Protein AF-A0A713UJM4-F1 (afdb_monomer)

Mean predicted aligned error: 14.0 Å

Sequence (91 aa):
QAGNAPWELFNLQRDPLETHNLAANYADKVKILSSAYEAFAKQTMVLYAKGKLIDYVGIDSKTGRYLAVDPQTLQPVPAPLAIPLDTKSDQ

Organism: Salmonella typhimurium (NCBI:txid90371)

Foldseek 3Di:
DDDDDDDFDDDCVVCVPSPDTCCVVCVVVSVVVVVVVVVVCVVDVDDDPPVQPDQPQDQDPVPRATWTADRPPRHTDHPPPDDPPPPDDDD

Solvent-accessible surface area (backbone atoms only — not comparable to full-atom values): 6098 Å² total; per-residue (Å²): 131,88,72,80,81,78,83,76,36,63,54,58,92,83,34,74,80,63,79,61,77,41,28,89,83,36,53,68,59,48,52,55,52,53,51,51,49,52,56,51,36,75,76,46,94,64,73,88,68,83,84,52,78,68,81,62,66,44,63,40,89,89,75,73,42,59,41,26,47,40,78,88,76,72,42,83,40,85,42,67,97,60,80,76,79,76,90,77,86,84,131

Radius of gyration: 18.95 Å; Cα contacts (8 Å, |Δi|>4): 70; chains: 1; bounding box: 41×29×47 Å

InterPro domains:
  IPR017850 Alkaline-phosphatase-like, core domain superfamily [SSF53649] (5-54)

Structure (mmCIF, N/CA/C/O backbone):
data_AF-A0A713UJM4-F1
#
_entry.id   AF-A0A713UJM4-F1
#
loop_
_atom_site.group_PDB
_atom_site.id
_atom_site.type_symbol
_atom_site.label_atom_id
_atom_site.l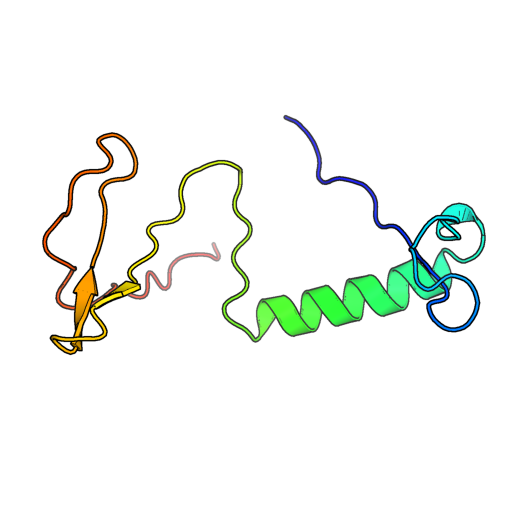abel_alt_id
_atom_site.label_comp_id
_atom_site.label_asym_id
_atom_site.label_entity_id
_atom_site.label_seq_id
_atom_site.pdbx_PDB_ins_code
_atom_site.Cartn_x
_atom_site.Cartn_y
_atom_site.Cartn_z
_atom_site.occupancy
_atom_site.B_iso_or_equiv
_atom_site.auth_seq_id
_atom_site.auth_comp_id
_atom_site.auth_asym_id
_atom_site.auth_atom_id
_atom_site.pdbx_PDB_model_num
ATOM 1 N N . GLN A 1 1 ? 14.983 -7.477 14.413 1.00 38.19 1 GLN A N 1
ATOM 2 C CA . GLN A 1 1 ? 13.798 -6.650 14.109 1.00 38.19 1 GLN A CA 1
ATOM 3 C C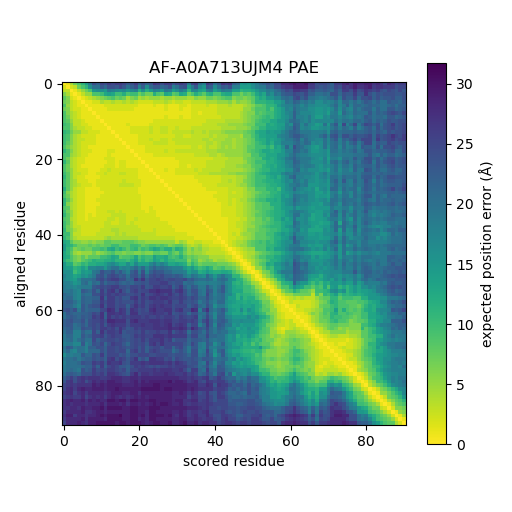 . GLN A 1 1 ? 13.560 -6.788 12.613 1.00 38.19 1 GLN A C 1
ATOM 5 O O . GLN A 1 1 ? 14.464 -6.447 11.862 1.00 38.19 1 GLN A O 1
ATOM 10 N N . ALA A 1 2 ? 12.461 -7.408 12.176 1.00 45.69 2 ALA A N 1
ATOM 11 C CA . ALA A 1 2 ? 12.146 -7.460 10.747 1.00 45.69 2 ALA A CA 1
ATOM 12 C C . ALA A 1 2 ? 11.713 -6.049 10.322 1.00 45.69 2 ALA A C 1
ATOM 14 O O . ALA A 1 2 ? 10.809 -5.484 10.937 1.00 45.69 2 ALA A O 1
ATOM 15 N N . GLY A 1 3 ? 12.429 -5.446 9.372 1.00 55.72 3 GLY A N 1
ATOM 16 C CA . GLY A 1 3 ? 12.039 -4.160 8.793 1.00 55.72 3 GLY A CA 1
ATOM 17 C C . GLY A 1 3 ? 10.747 -4.294 7.987 1.00 55.72 3 GLY A C 1
ATOM 18 O O . GLY A 1 3 ? 10.341 -5.405 7.645 1.00 55.72 3 GLY A O 1
ATOM 19 N N . ASN A 1 4 ? 10.102 -3.166 7.686 1.00 70.00 4 ASN A N 1
ATOM 20 C CA . ASN A 1 4 ? 8.968 -3.160 6.763 1.00 70.00 4 ASN A CA 1
ATOM 21 C C . ASN A 1 4 ? 9.401 -3.745 5.412 1.00 70.00 4 ASN A C 1
ATOM 23 O O . ASN A 1 4 ? 10.529 -3.512 4.968 1.00 70.00 4 ASN A O 1
ATOM 27 N N . ALA A 1 5 ? 8.501 -4.488 4.766 1.00 79.25 5 ALA A N 1
ATOM 28 C CA . ALA A 1 5 ? 8.723 -4.923 3.396 1.00 79.25 5 ALA A CA 1
ATOM 29 C C . ALA A 1 5 ? 8.941 -3.695 2.487 1.00 79.25 5 ALA A C 1
ATOM 31 O O . ALA A 1 5 ? 8.347 -2.638 2.734 1.00 79.25 5 ALA A O 1
ATOM 32 N N . PRO A 1 6 ? 9.808 -3.801 1.468 1.00 89.19 6 PRO A N 1
ATOM 33 C CA . PRO A 1 6 ? 10.014 -2.717 0.521 1.00 89.19 6 PRO A CA 1
ATOM 34 C C . PRO A 1 6 ? 8.737 -2.448 -0.284 1.00 89.19 6 PRO A C 1
ATOM 36 O O . PRO A 1 6 ? 7.946 -3.353 -0.536 1.00 89.19 6 PRO A O 1
ATOM 39 N N . TRP A 1 7 ? 8.558 -1.197 -0.709 1.00 94.44 7 TRP A N 1
ATOM 40 C CA . TRP A 1 7 ? 7.461 -0.818 -1.595 1.00 94.44 7 TRP A CA 1
ATOM 41 C C . TRP A 1 7 ? 7.613 -1.453 -2.977 1.00 94.44 7 TRP A C 1
ATOM 43 O O . TRP A 1 7 ? 8.698 -1.445 -3.564 1.00 94.44 7 TRP A O 1
ATOM 53 N N . GLU A 1 8 ? 6.494 -1.920 -3.518 1.00 96.44 8 GLU A N 1
ATOM 54 C CA . GLU A 1 8 ? 6.375 -2.409 -4.888 1.00 96.44 8 GLU A CA 1
ATOM 55 C C . GLU A 1 8 ? 5.536 -1.439 -5.728 1.00 96.44 8 GLU A C 1
ATOM 57 O O . GLU A 1 8 ? 4.785 -0.619 -5.194 1.00 96.44 8 GLU A O 1
ATOM 62 N N . LEU A 1 9 ? 5.693 -1.490 -7.052 1.00 97.81 9 LEU A N 1
ATOM 63 C CA . LEU A 1 9 ? 4.975 -0.614 -7.977 1.00 97.81 9 LEU A CA 1
ATOM 64 C C . LEU A 1 9 ? 4.500 -1.400 -9.193 1.00 97.81 9 LEU A C 1
ATOM 66 O O . LEU A 1 9 ? 5.319 -1.972 -9.908 1.00 97.81 9 LEU A O 1
ATOM 70 N N . PHE A 1 10 ? 3.204 -1.329 -9.483 1.00 97.81 10 PHE A N 1
ATOM 71 C CA . PHE A 1 10 ? 2.579 -2.040 -10.597 1.00 97.81 10 PHE A CA 1
ATOM 72 C C . PHE A 1 10 ? 1.807 -1.083 -11.505 1.00 97.81 10 PHE A C 1
ATOM 74 O O . PHE A 1 10 ? 1.310 -0.039 -11.077 1.00 97.81 10 PHE A O 1
ATOM 81 N N . ASN A 1 11 ? 1.700 -1.438 -12.786 1.00 97.19 11 ASN A N 1
ATOM 82 C CA . ASN A 1 11 ? 0.857 -0.725 -13.740 1.00 97.19 11 ASN A CA 1
ATOM 83 C C . ASN A 1 11 ? -0.420 -1.527 -13.986 1.00 97.19 11 ASN A C 1
ATOM 85 O O . ASN A 1 11 ? -0.466 -2.335 -14.908 1.00 97.19 11 ASN A O 1
ATOM 89 N N . LEU A 1 12 ? -1.469 -1.246 -13.217 1.00 96.31 12 LEU A N 1
ATOM 90 C CA . LEU A 1 12 ? -2.724 -2.005 -13.250 1.00 96.31 12 LEU A CA 1
ATOM 91 C C . LEU A 1 12 ? -3.418 -2.026 -14.623 1.00 96.31 12 LEU A C 1
ATOM 93 O O . LEU A 1 12 ? -4.179 -2.943 -14.912 1.00 96.31 12 LEU A O 1
ATOM 97 N N . GLN A 1 13 ? -3.147 -1.051 -15.501 1.00 97.44 13 GLN A N 1
ATOM 98 C CA . GLN A 1 13 ? -3.699 -1.048 -16.859 1.00 97.44 13 GLN A CA 1
ATOM 99 C C . GLN A 1 13 ? -3.088 -2.152 -17.737 1.00 97.44 13 GLN A C 1
ATOM 101 O O . GLN A 1 13 ? -3.741 -2.643 -18.654 1.00 97.44 13 GLN A O 1
ATOM 106 N N . ARG A 1 14 ? -1.820 -2.505 -17.499 1.00 96.31 14 ARG A N 1
ATOM 107 C CA . ARG A 1 14 ? -1.063 -3.485 -18.299 1.00 96.31 14 ARG A CA 1
ATOM 108 C C . ARG A 1 14 ? -0.779 -4.785 -17.549 1.00 96.31 14 ARG A C 1
ATOM 110 O O . ARG A 1 14 ? -0.535 -5.801 -18.186 1.00 96.31 14 ARG A O 1
ATOM 117 N N . ASP A 1 15 ? -0.808 -4.733 -16.227 1.00 97.06 15 ASP A N 1
ATOM 118 C CA . ASP A 1 15 ? -0.510 -5.817 -15.300 1.00 97.06 15 ASP A CA 1
ATOM 119 C C . ASP A 1 15 ? -1.520 -5.786 -14.136 1.00 97.06 15 ASP A C 1
ATOM 121 O O . ASP A 1 15 ? -1.189 -5.374 -13.023 1.00 97.06 15 ASP A O 1
ATOM 125 N N . PRO A 1 16 ? -2.788 -6.161 -14.390 1.00 95.69 16 PRO A N 1
ATOM 126 C CA . PRO A 1 16 ? -3.849 -6.124 -13.381 1.00 95.69 16 PRO A CA 1
ATOM 127 C C . PRO A 1 16 ? -3.679 -7.179 -12.281 1.00 95.69 16 PRO A C 1
ATOM 129 O O . PRO A 1 16 ? -4.380 -7.120 -11.277 1.00 95.69 16 PRO A O 1
ATOM 132 N N . LEU A 1 17 ? -2.792 -8.157 -12.487 1.00 97.19 17 LEU A N 1
ATOM 133 C CA . LEU A 1 17 ? -2.481 -9.206 -11.517 1.00 97.19 17 LEU A CA 1
ATOM 134 C C . LEU A 1 17 ? -1.222 -8.900 -10.696 1.00 97.19 17 LEU A C 1
ATOM 136 O O . LEU A 1 17 ? -0.811 -9.755 -9.920 1.00 97.19 17 LEU A O 1
ATOM 140 N N . GLU A 1 18 ? -0.612 -7.723 -10.881 1.00 96.31 18 GLU A N 1
ATOM 141 C CA . GLU A 1 18 ? 0.532 -7.262 -10.081 1.00 96.31 18 GLU A CA 1
ATOM 142 C C . GLU A 1 18 ? 1.713 -8.250 -10.106 1.00 96.31 18 GLU A C 1
ATOM 144 O O . GLU A 1 18 ? 2.326 -8.581 -9.095 1.00 96.31 18 GLU A O 1
ATOM 149 N N . THR A 1 19 ? 2.030 -8.764 -11.294 1.00 97.50 19 THR A N 1
ATOM 150 C CA . THR A 1 19 ? 3.062 -9.795 -11.479 1.00 97.50 19 THR A CA 1
ATOM 151 C C . THR A 1 19 ? 4.443 -9.225 -11.805 1.00 97.50 19 THR A C 1
ATOM 153 O O . THR A 1 19 ? 5.452 -9.911 -11.641 1.00 97.50 19 THR A O 1
ATOM 156 N N . HIS A 1 20 ? 4.515 -7.968 -12.246 1.00 97.62 20 HIS A N 1
ATOM 157 C CA . HIS A 1 20 ? 5.738 -7.312 -12.697 1.00 97.62 20 HIS A CA 1
ATOM 158 C C . HIS A 1 20 ? 6.031 -6.071 -11.853 1.00 97.62 20 HIS A C 1
ATOM 160 O O . HIS A 1 20 ? 5.570 -4.968 -12.153 1.00 97.62 20 HIS A O 1
ATOM 166 N N . ASN A 1 21 ? 6.853 -6.237 -10.816 1.00 97.25 21 ASN A N 1
ATOM 167 C CA . ASN A 1 21 ? 7.270 -5.126 -9.965 1.00 97.25 21 ASN A CA 1
ATOM 168 C C . ASN A 1 21 ? 8.204 -4.160 -10.724 1.00 97.25 21 ASN A C 1
ATOM 170 O O . ASN A 1 21 ? 9.283 -4.527 -11.192 1.00 97.25 21 ASN A O 1
ATOM 174 N N . LEU A 1 22 ? 7.789 -2.897 -10.819 1.00 97.88 22 LEU A N 1
ATOM 175 C CA . LEU A 1 22 ? 8.481 -1.812 -11.514 1.00 97.88 22 LEU A CA 1
ATOM 176 C C . LEU A 1 22 ? 9.234 -0.861 -10.568 1.00 97.88 22 LEU A C 1
ATOM 178 O O . LEU A 1 22 ? 9.825 0.113 -11.038 1.00 97.88 22 LEU A O 1
ATOM 182 N N . ALA A 1 23 ? 9.224 -1.105 -9.254 1.00 97.31 23 ALA A N 1
ATOM 183 C CA . ALA A 1 23 ? 9.722 -0.164 -8.247 1.00 97.31 23 ALA A CA 1
ATOM 184 C C . ALA A 1 23 ? 11.178 0.266 -8.487 1.00 97.31 23 ALA A C 1
ATOM 186 O O . ALA A 1 23 ? 11.486 1.456 -8.420 1.00 97.31 23 ALA A O 1
ATOM 187 N N . ALA A 1 24 ? 12.053 -0.677 -8.853 1.00 96.69 24 ALA A N 1
ATOM 188 C CA . ALA A 1 24 ? 13.463 -0.399 -9.134 1.00 96.69 24 ALA A CA 1
ATOM 189 C C . ALA A 1 24 ? 13.669 0.545 -10.335 1.00 96.69 24 ALA A C 1
ATOM 191 O O . ALA A 1 24 ? 14.618 1.325 -10.352 1.00 96.69 24 ALA A O 1
ATOM 192 N N . ASN A 1 25 ? 12.764 0.510 -11.318 1.00 97.88 25 ASN A N 1
ATOM 193 C CA . ASN A 1 25 ? 12.866 1.294 -12.552 1.00 97.88 25 ASN A CA 1
ATOM 194 C C . ASN A 1 25 ? 12.235 2.689 -12.431 1.00 97.88 25 ASN A C 1
ATOM 196 O O . ASN A 1 25 ? 12.497 3.557 -13.261 1.00 97.88 25 ASN A O 1
ATOM 200 N N . TYR A 1 26 ? 11.396 2.915 -11.416 1.00 97.56 26 TYR A N 1
ATOM 201 C CA . TYR A 1 26 ? 10.650 4.163 -11.243 1.00 97.56 26 TYR A CA 1
ATOM 202 C C . TYR A 1 26 ? 10.642 4.626 -9.780 1.00 97.56 26 TYR A C 1
ATOM 204 O O . TYR A 1 26 ? 9.584 4.917 -9.217 1.00 97.56 26 TYR A O 1
ATOM 212 N N . ALA A 1 27 ? 11.828 4.736 -9.174 1.00 96.62 27 ALA A N 1
ATOM 213 C CA . ALA A 1 27 ? 11.997 5.138 -7.775 1.00 96.62 27 ALA A CA 1
ATOM 214 C C . ALA A 1 27 ? 11.299 6.470 -7.426 1.00 96.62 27 ALA A C 1
ATOM 216 O O . ALA A 1 27 ? 10.705 6.597 -6.355 1.00 96.62 27 ALA A O 1
ATOM 217 N N . ASP A 1 28 ? 11.278 7.439 -8.347 1.00 97.75 28 ASP A N 1
ATOM 218 C CA . ASP A 1 28 ? 10.574 8.712 -8.137 1.00 97.75 28 ASP A CA 1
ATOM 219 C C . ASP A 1 28 ? 9.059 8.522 -7.983 1.00 97.75 28 ASP A C 1
ATOM 221 O O . ASP A 1 28 ? 8.430 9.155 -7.134 1.00 97.75 28 ASP A O 1
ATOM 225 N N . LYS A 1 29 ? 8.457 7.613 -8.765 1.00 97.62 29 LYS A N 1
ATOM 226 C CA . LYS A 1 29 ? 7.026 7.294 -8.648 1.00 97.62 29 LYS A CA 1
ATOM 227 C C . LYS A 1 29 ? 6.728 6.579 -7.340 1.00 97.62 29 LYS A C 1
ATOM 229 O O . LYS A 1 29 ? 5.726 6.900 -6.708 1.00 97.62 29 LYS A O 1
ATOM 234 N N . VAL A 1 30 ? 7.609 5.665 -6.927 1.00 97.56 30 VAL A N 1
ATOM 235 C CA . VAL A 1 30 ? 7.512 5.000 -5.620 1.00 97.56 30 VAL A CA 1
ATOM 236 C C . VAL A 1 30 ? 7.475 6.049 -4.514 1.00 97.56 30 VAL A C 1
ATOM 238 O O . VAL A 1 30 ? 6.550 6.035 -3.713 1.00 97.56 30 VAL A O 1
ATOM 241 N N . LYS A 1 31 ? 8.402 7.016 -4.527 1.00 96.62 31 LYS A N 1
ATOM 242 C CA . LYS A 1 31 ? 8.453 8.090 -3.527 1.00 96.62 31 LYS A CA 1
ATOM 243 C C . LYS A 1 31 ? 7.177 8.933 -3.498 1.00 96.62 31 LYS A C 1
ATOM 245 O O . LYS A 1 31 ? 6.654 9.208 -2.424 1.00 96.62 31 LYS A O 1
ATOM 250 N N . ILE A 1 32 ? 6.667 9.344 -4.661 1.00 97.88 32 ILE A N 1
ATOM 251 C CA . ILE A 1 32 ? 5.439 10.152 -4.746 1.00 97.88 32 ILE A CA 1
ATOM 252 C C . ILE A 1 32 ? 4.256 9.399 -4.128 1.00 97.88 32 ILE A C 1
ATOM 254 O O . ILE A 1 32 ? 3.526 9.954 -3.307 1.00 97.88 32 ILE A O 1
ATOM 258 N N . LEU A 1 33 ? 4.074 8.134 -4.509 1.00 97.50 33 LEU A N 1
ATOM 259 C CA . LEU A 1 33 ? 2.937 7.329 -4.069 1.00 97.50 33 LEU A CA 1
ATOM 260 C C . LEU A 1 33 ? 3.052 6.921 -2.598 1.00 97.50 33 LEU A C 1
ATOM 262 O O . LEU A 1 33 ? 2.065 7.012 -1.870 1.00 97.50 33 LEU A O 1
ATOM 266 N N . SER A 1 34 ? 4.245 6.546 -2.130 1.00 95.31 34 SER A N 1
ATOM 267 C 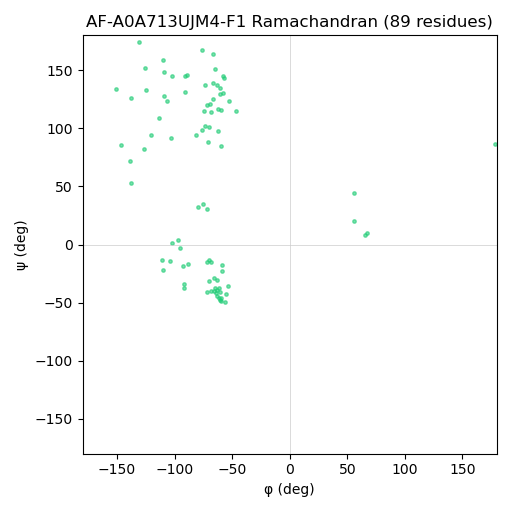CA . SER A 1 34 ? 4.459 6.194 -0.725 1.00 95.31 34 SER A CA 1
ATOM 268 C C . SER A 1 34 ? 4.260 7.404 0.191 1.00 95.31 34 SER A C 1
ATOM 270 O O . SER A 1 34 ? 3.608 7.282 1.224 1.00 95.31 34 SER A O 1
ATOM 272 N N . SER A 1 35 ? 4.723 8.598 -0.201 1.00 95.00 35 SER A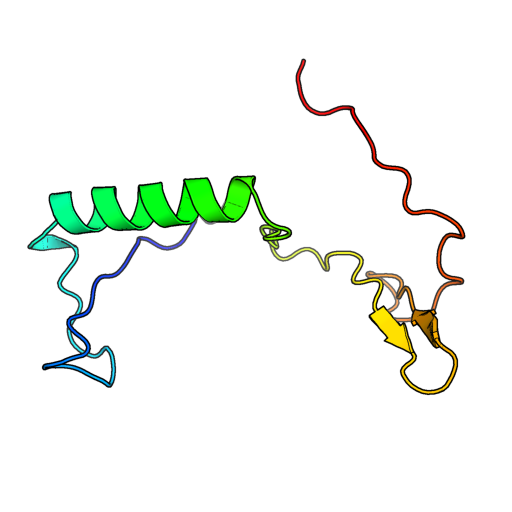 N 1
ATOM 273 C CA . SER A 1 35 ? 4.455 9.831 0.552 1.00 95.00 35 SER A CA 1
ATOM 274 C C . SER A 1 35 ? 2.968 10.197 0.569 1.00 95.00 35 SER A C 1
ATOM 276 O O . SER A 1 35 ? 2.461 10.644 1.599 1.00 95.00 35 SER A O 1
ATOM 278 N N . ALA A 1 36 ? 2.245 9.982 -0.535 1.00 94.81 36 ALA A N 1
ATOM 279 C CA . ALA A 1 36 ? 0.796 10.181 -0.572 1.00 94.81 36 ALA A CA 1
ATOM 280 C C . ALA A 1 36 ? 0.065 9.209 0.371 1.00 94.81 36 ALA A C 1
ATOM 282 O O . ALA A 1 36 ? -0.826 9.626 1.112 1.00 94.81 36 ALA A O 1
ATOM 283 N N . TYR A 1 37 ? 0.486 7.940 0.403 1.00 92.31 37 TYR A N 1
ATOM 284 C CA . TYR A 1 37 ? -0.024 6.959 1.358 1.00 92.31 37 TYR A CA 1
ATOM 285 C C . TYR A 1 37 ? 0.264 7.365 2.808 1.00 92.31 37 TYR A C 1
ATOM 287 O O . TYR A 1 37 ? -0.635 7.324 3.640 1.00 92.31 37 TYR A O 1
ATOM 295 N N . GLU A 1 38 ? 1.483 7.806 3.127 1.00 90.50 38 GLU A N 1
ATOM 296 C CA . GLU A 1 38 ? 1.832 8.257 4.480 1.00 90.50 38 GLU A CA 1
ATOM 297 C C . GLU A 1 38 ? 0.986 9.454 4.933 1.00 90.50 38 GLU A C 1
ATOM 299 O O . GLU A 1 38 ? 0.544 9.496 6.083 1.00 90.50 38 GLU A O 1
ATOM 304 N N . ALA A 1 39 ? 0.735 10.420 4.044 1.00 92.06 39 ALA A N 1
ATOM 305 C CA . ALA A 1 39 ? -0.137 11.556 4.335 1.00 92.06 39 ALA A CA 1
ATOM 306 C C . ALA A 1 39 ? -1.583 11.107 4.603 1.00 92.06 39 ALA A C 1
ATOM 308 O O . ALA A 1 39 ? -2.187 11.546 5.582 1.00 92.06 39 ALA A O 1
ATOM 309 N N . PHE A 1 40 ? -2.107 10.190 3.786 1.00 88.50 40 PHE A N 1
ATOM 310 C CA . PHE A 1 40 ? -3.421 9.581 3.991 1.00 88.50 40 PHE A CA 1
ATOM 311 C C . PHE A 1 40 ? -3.498 8.819 5.321 1.00 88.50 40 PHE A C 1
ATOM 313 O O . PHE A 1 40 ? -4.424 9.028 6.104 1.00 88.50 40 PHE A O 1
ATOM 320 N N . ALA A 1 41 ? -2.506 7.979 5.619 1.00 86.56 41 ALA A N 1
ATOM 321 C CA . ALA A 1 41 ? -2.459 7.181 6.838 1.00 86.56 41 ALA A CA 1
ATOM 322 C C . ALA A 1 41 ? -2.418 8.056 8.102 1.00 86.56 41 ALA A C 1
ATOM 324 O O . ALA A 1 41 ? -3.079 7.733 9.080 1.00 86.56 41 ALA A O 1
ATOM 325 N N . LYS A 1 42 ? -1.712 9.197 8.075 1.00 82.06 42 LYS A N 1
ATOM 326 C CA . LYS A 1 42 ? -1.677 10.160 9.194 1.00 82.06 42 LYS A CA 1
ATOM 327 C C . LYS A 1 42 ? -3.020 10.841 9.463 1.00 82.06 42 LYS A C 1
ATOM 329 O O . LYS A 1 42 ? -3.268 11.268 10.584 1.00 82.06 42 LYS A O 1
ATOM 334 N N . GLN A 1 43 ? -3.854 10.993 8.439 1.00 80.19 43 GLN A N 1
ATOM 335 C CA . GLN A 1 43 ? -5.146 11.680 8.531 1.00 80.19 43 GLN A CA 1
ATOM 336 C C . GLN A 1 43 ? -6.318 10.720 8.769 1.00 80.19 43 GLN A C 1
ATOM 338 O O . GLN A 1 43 ? -7.457 11.162 8.910 1.00 80.19 43 GLN A O 1
ATOM 343 N N . THR A 1 44 ? -6.064 9.412 8.795 1.00 73.81 44 THR A N 1
ATOM 344 C CA . THR A 1 44 ? -7.092 8.370 8.879 1.00 73.81 44 THR A CA 1
ATOM 345 C C . THR A 1 44 ? -6.756 7.351 9.967 1.00 73.81 44 THR A C 1
ATOM 347 O O . THR A 1 44 ? -5.700 7.400 10.587 1.00 73.81 44 THR A O 1
ATOM 350 N N . MET A 1 45 ? -7.663 6.410 10.234 1.00 73.38 45 MET A N 1
ATOM 351 C CA . MET A 1 45 ? -7.481 5.376 11.266 1.00 73.38 45 MET A CA 1
ATOM 352 C C . MET A 1 45 ? -6.588 4.204 10.810 1.00 73.38 45 MET A C 1
ATOM 354 O O . MET A 1 45 ? -6.805 3.063 11.215 1.00 73.38 45 MET A O 1
ATOM 358 N N . VAL A 1 46 ? -5.598 4.444 9.946 1.00 74.31 46 VAL A N 1
ATOM 359 C CA . VAL A 1 46 ? -4.650 3.396 9.547 1.00 74.31 46 VAL A CA 1
ATOM 360 C C . VAL A 1 46 ? -3.677 3.149 10.696 1.00 74.31 46 VAL A C 1
ATOM 362 O O . VAL A 1 46 ? -2.874 4.009 11.051 1.00 74.31 46 VAL A O 1
ATOM 365 N N . LEU A 1 47 ? -3.728 1.947 11.270 1.00 68.00 47 LEU A N 1
ATOM 366 C CA . LEU A 1 47 ? -2.847 1.530 12.357 1.00 68.00 47 LEU A CA 1
ATOM 367 C C . LEU A 1 47 ? -1.840 0.492 11.853 1.00 68.00 47 LEU A C 1
ATOM 369 O O . LEU A 1 47 ? -2.215 -0.529 11.276 1.00 68.00 47 LEU A O 1
ATOM 373 N N . TYR A 1 48 ? -0.550 0.726 12.105 1.00 64.75 48 TYR A N 1
ATOM 374 C CA . TYR A 1 48 ? 0.498 -0.249 11.803 1.00 64.75 48 TYR A CA 1
ATOM 375 C C . TYR A 1 48 ? 0.450 -1.404 12.807 1.00 64.75 48 TYR A C 1
ATOM 377 O O . TYR A 1 48 ? 0.942 -1.293 13.933 1.00 64.75 48 TYR A O 1
ATOM 385 N N . ALA A 1 49 ? -0.104 -2.541 12.389 1.00 59.19 49 ALA A N 1
ATOM 386 C CA . ALA A 1 49 ? -0.052 -3.766 13.172 1.00 59.19 49 ALA A CA 1
ATOM 387 C C . ALA A 1 49 ? 1.385 -4.308 13.182 1.00 59.19 49 ALA A C 1
ATOM 389 O O . ALA A 1 49 ? 1.835 -4.947 12.235 1.00 59.19 49 ALA A O 1
ATOM 390 N N . LYS A 1 50 ? 2.126 -4.085 14.274 1.00 57.62 50 LYS A N 1
ATOM 391 C CA . LYS A 1 50 ? 3.480 -4.642 14.488 1.00 57.62 50 LYS A CA 1
ATOM 392 C C . LYS A 1 50 ? 3.471 -6.159 14.766 1.00 57.62 50 LYS A C 1
ATOM 394 O O . LYS A 1 50 ? 4.275 -6.641 15.558 1.00 57.62 50 LYS A O 1
ATOM 399 N N . GLY A 1 51 ? 2.513 -6.906 14.213 1.00 49.81 51 GLY A N 1
ATOM 400 C CA . GLY A 1 51 ? 2.266 -8.309 14.567 1.00 49.81 51 GLY A CA 1
ATOM 401 C C . GLY A 1 51 ? 1.786 -8.520 16.011 1.00 49.81 51 GLY A C 1
ATOM 402 O O . GLY A 1 51 ? 1.692 -9.655 16.464 1.00 49.81 51 GLY A O 1
ATOM 403 N N . LYS A 1 52 ? 1.475 -7.443 16.742 1.00 49.31 52 LYS A N 1
ATOM 404 C CA . LYS A 1 52 ? 0.675 -7.500 17.966 1.00 49.31 52 LYS A CA 1
ATOM 405 C C . LYS A 1 52 ? -0.779 -7.311 17.557 1.00 49.31 52 LYS A C 1
ATOM 407 O O . LYS A 1 52 ? -1.057 -6.390 16.788 1.00 49.31 52 LYS A O 1
ATOM 412 N N . LEU A 1 53 ? -1.665 -8.183 18.042 1.00 46.00 53 LEU A N 1
ATOM 413 C CA . LEU A 1 53 ? -3.109 -7.960 17.988 1.00 46.00 53 LEU A CA 1
ATOM 414 C C . LEU A 1 53 ? -3.366 -6.527 18.464 1.00 46.00 53 LEU A C 1
ATOM 416 O O . LEU A 1 53 ? -3.005 -6.166 19.581 1.00 46.00 53 LEU A O 1
ATOM 420 N N . ILE A 1 54 ? -3.871 -5.697 17.557 1.00 51.00 54 ILE A N 1
ATOM 421 C CA . ILE A 1 54 ? -4.412 -4.394 17.916 1.00 51.00 54 ILE A CA 1
ATOM 422 C C . ILE A 1 54 ? -5.747 -4.694 18.589 1.00 51.00 54 ILE A C 1
ATOM 424 O O . ILE A 1 54 ? -6.479 -5.552 18.089 1.00 51.00 54 ILE A O 1
ATOM 428 N N . ASP A 1 55 ? -6.049 -4.009 19.692 1.00 52.81 55 ASP A N 1
ATOM 429 C CA . ASP A 1 55 ? -7.353 -4.062 20.354 1.00 52.81 55 ASP A CA 1
ATOM 430 C C . ASP A 1 55 ? -8.425 -3.581 19.364 1.00 52.81 55 ASP A C 1
ATOM 432 O O . ASP A 1 55 ? -8.761 -2.400 19.281 1.00 52.81 55 ASP A O 1
ATOM 436 N N . TYR A 1 56 ? -8.915 -4.489 18.522 1.00 50.09 56 TYR A N 1
ATOM 437 C 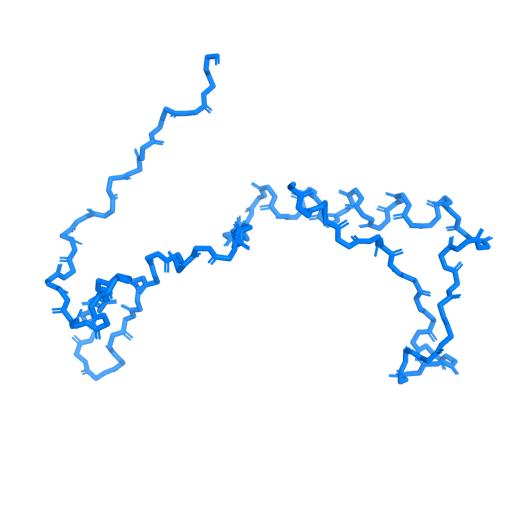CA . TYR A 1 56 ? -10.000 -4.198 17.608 1.00 50.09 56 TYR A CA 1
ATOM 438 C C . TYR A 1 56 ? -11.276 -4.184 18.434 1.00 50.09 56 TYR A C 1
ATOM 440 O O . TYR A 1 56 ? -11.838 -5.229 18.761 1.00 50.09 56 TYR A O 1
ATOM 448 N N . VAL A 1 57 ? -11.712 -2.982 18.796 1.00 56.56 57 VAL A N 1
ATOM 449 C CA . VAL A 1 57 ? -13.033 -2.782 19.371 1.00 56.56 57 VAL A CA 1
ATOM 450 C C . VAL A 1 57 ? -14.030 -2.726 18.214 1.00 56.56 57 VAL A C 1
ATOM 452 O O . VAL A 1 57 ? -14.217 -1.687 17.581 1.00 56.56 57 VAL A O 1
ATOM 455 N N . GLY A 1 58 ? -14.632 -3.869 17.893 1.00 62.53 58 GLY A N 1
ATOM 456 C CA . GLY A 1 58 ? -15.718 -3.950 16.916 1.00 62.53 58 GLY A CA 1
ATOM 457 C C . GLY A 1 58 ? -17.029 -3.436 17.508 1.00 62.53 58 GLY A C 1
ATOM 458 O O . GLY A 1 58 ? -17.145 -3.282 18.719 1.00 62.53 58 GLY A O 1
ATOM 459 N N . ILE A 1 59 ? -18.044 -3.200 16.680 1.00 57.09 59 ILE A N 1
ATOM 460 C CA . ILE A 1 59 ? -19.421 -3.001 17.151 1.00 57.09 59 ILE A CA 1
ATOM 461 C C . ILE A 1 59 ? -20.207 -4.258 16.788 1.00 57.09 59 ILE A C 1
ATOM 463 O O . ILE A 1 59 ? -20.255 -4.652 15.623 1.00 57.09 59 ILE A O 1
ATOM 467 N N . ASP A 1 60 ? -20.819 -4.896 17.781 1.00 60.69 60 ASP A N 1
ATOM 468 C CA . ASP A 1 60 ? -21.792 -5.958 17.562 1.00 60.69 60 ASP A CA 1
ATOM 469 C C . ASP A 1 60 ? -22.961 -5.389 16.750 1.00 60.69 60 ASP A C 1
ATOM 471 O O . ASP A 1 60 ? -23.681 -4.495 17.198 1.00 60.69 60 ASP A O 1
ATOM 475 N N . SER A 1 61 ? -23.156 -5.901 15.538 1.00 53.88 61 SER A N 1
ATOM 476 C CA . SER A 1 61 ? -24.138 -5.358 14.598 1.00 53.88 61 SER A CA 1
ATOM 477 C C . SER A 1 61 ? -25.595 -5.575 15.018 1.00 53.88 61 SER A C 1
ATOM 479 O O . SER A 1 61 ? -26.484 -4.925 14.473 1.00 53.88 61 SER A O 1
ATOM 481 N N . LYS A 1 62 ? -25.865 -6.465 15.982 1.00 68.94 62 LYS A N 1
ATOM 482 C CA . LYS A 1 62 ? -27.216 -6.757 16.484 1.00 68.94 62 LYS A CA 1
ATOM 483 C C . LYS A 1 62 ? -27.581 -5.889 17.681 1.00 68.94 62 LYS A C 1
ATOM 485 O O . LYS A 1 62 ? -28.744 -5.548 17.862 1.00 68.94 62 LYS A O 1
ATOM 490 N N . THR A 1 63 ? -26.599 -5.567 18.515 1.00 68.94 63 THR A N 1
ATOM 491 C CA . THR A 1 63 ? -26.798 -4.885 19.798 1.00 68.94 63 THR A CA 1
ATOM 492 C C . THR A 1 63 ? -26.256 -3.460 19.809 1.0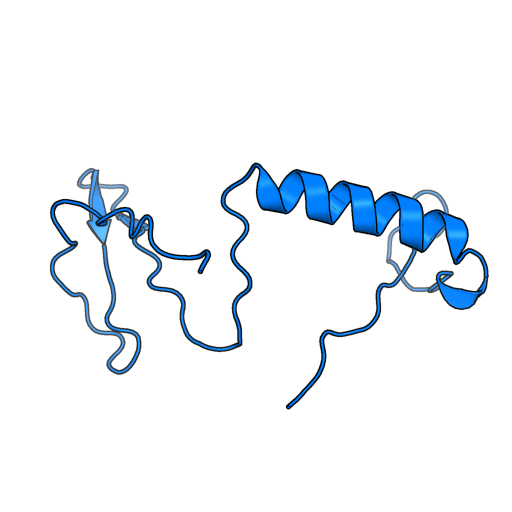0 68.94 63 THR A C 1
ATOM 494 O O . THR A 1 63 ? -26.564 -2.706 20.729 1.00 68.94 63 THR A O 1
ATOM 497 N N . GLY A 1 64 ? -25.444 -3.084 18.816 1.00 60.84 64 GLY A N 1
ATOM 498 C CA . GLY A 1 64 ? -24.766 -1.791 18.745 1.00 60.84 64 GLY A CA 1
ATOM 499 C C . GLY A 1 64 ? -23.701 -1.597 19.827 1.00 60.84 64 GLY A C 1
ATOM 500 O O . GLY A 1 64 ? -23.216 -0.483 20.011 1.00 60.84 64 GLY A O 1
ATOM 501 N N . ARG A 1 65 ? -23.353 -2.650 20.576 1.00 63.31 65 ARG A N 1
ATOM 502 C CA . ARG A 1 65 ? -22.384 -2.577 21.671 1.00 63.31 65 ARG A CA 1
ATOM 503 C C . ARG A 1 65 ? -20.986 -2.865 21.169 1.00 63.31 65 ARG A C 1
ATOM 505 O O . ARG A 1 65 ? -20.783 -3.715 20.310 1.00 63.31 65 ARG A O 1
ATOM 512 N N . TYR A 1 66 ? -20.020 -2.180 21.755 1.00 61.75 66 TYR A N 1
ATOM 513 C CA . TYR A 1 66 ? -18.621 -2.450 21.496 1.00 61.75 66 TYR A CA 1
ATOM 514 C C . TYR A 1 66 ? -18.242 -3.871 21.957 1.00 61.75 66 TYR A C 1
ATOM 516 O O . TYR A 1 66 ? -18.638 -4.315 23.037 1.00 61.75 66 TYR A O 1
ATOM 524 N N . LEU A 1 67 ? -17.463 -4.567 21.136 1.00 65.69 67 LEU A N 1
ATOM 525 C CA . LEU A 1 67 ? -16.846 -5.858 21.406 1.00 65.69 67 LEU A CA 1
ATOM 526 C C . LEU A 1 67 ? -15.342 -5.639 21.458 1.00 65.69 67 LEU A C 1
ATOM 528 O O . LEU A 1 67 ? -14.724 -5.391 20.427 1.00 65.69 67 LEU A O 1
ATOM 532 N N . ALA A 1 68 ? -14.766 -5.723 22.650 1.00 68.00 68 ALA A N 1
ATOM 533 C CA . ALA A 1 68 ? -13.326 -5.800 22.821 1.00 68.00 68 ALA A CA 1
ATOM 534 C C . ALA A 1 68 ? -12.950 -7.258 23.113 1.00 68.00 68 ALA A C 1
ATOM 536 O O . ALA A 1 68 ? -13.706 -7.988 23.758 1.00 68.00 68 ALA A O 1
ATOM 537 N N . VAL A 1 69 ? -11.795 -7.693 22.623 1.00 65.19 69 VAL A N 1
ATOM 538 C CA . VAL A 1 69 ? -11.270 -9.043 22.852 1.00 65.19 69 VAL A CA 1
ATOM 539 C C . VAL A 1 69 ? -9.881 -8.901 23.447 1.00 65.19 69 VAL A C 1
ATOM 541 O O . VAL A 1 69 ? -9.077 -8.124 22.939 1.00 65.19 69 VAL A O 1
ATOM 544 N N . ASP A 1 70 ? -9.602 -9.643 24.515 1.00 64.62 70 ASP A N 1
ATOM 545 C CA . ASP A 1 70 ? -8.261 -9.689 25.088 1.00 64.62 70 ASP A CA 1
ATOM 546 C C . ASP A 1 70 ? -7.299 -10.374 24.092 1.00 64.62 70 ASP A C 1
ATOM 548 O O . ASP A 1 70 ? -7.551 -11.508 23.667 1.00 64.62 70 ASP A O 1
ATOM 552 N N . PRO A 1 71 ? -6.189 -9.724 23.710 1.00 55.97 71 PRO A N 1
ATOM 553 C CA . PRO A 1 71 ? -5.309 -10.223 22.658 1.00 55.97 71 PRO A CA 1
ATOM 554 C C . PRO A 1 71 ? -4.481 -11.453 23.060 1.00 55.97 71 PRO A C 1
ATOM 556 O O . PRO A 1 71 ? -3.908 -12.104 22.189 1.00 55.97 71 PRO A O 1
ATOM 559 N N . GLN A 1 72 ? -4.377 -11.785 24.349 1.00 60.56 72 GLN A N 1
ATOM 560 C CA . GLN A 1 72 ? -3.647 -12.967 24.817 1.00 60.56 72 GLN A CA 1
ATOM 561 C C . GLN A 1 72 ? -4.546 -14.195 24.935 1.00 60.56 72 GLN A C 1
ATOM 563 O O . GLN A 1 72 ? -4.118 -15.311 24.650 1.00 60.56 72 GLN A O 1
ATOM 568 N N . THR A 1 73 ? -5.786 -13.996 25.370 1.00 71.00 73 THR A N 1
ATOM 569 C CA . THR A 1 73 ? -6.720 -15.086 25.689 1.00 71.00 73 THR A CA 1
ATOM 570 C C . THR A 1 73 ? -7.792 -15.298 24.623 1.00 71.00 73 THR A C 1
ATOM 572 O O . THR A 1 73 ? -8.475 -16.325 24.633 1.00 71.00 73 THR A O 1
ATOM 575 N N . LEU A 1 74 ? -7.950 -14.333 23.711 1.00 63.44 74 LEU A N 1
ATOM 576 C CA . LEU A 1 74 ? -9.013 -14.268 22.707 1.00 63.44 74 LEU A CA 1
ATOM 577 C C . LEU A 1 74 ? -10.429 -14.317 23.305 1.00 63.44 74 LEU A C 1
ATOM 579 O O . LEU A 1 74 ? -11.392 -14.641 22.610 1.00 63.44 74 LEU A O 1
ATOM 583 N N . GLN A 1 75 ? -10.569 -13.998 24.594 1.00 66.62 75 GLN A N 1
ATOM 584 C CA . GLN A 1 75 ? -11.860 -13.951 25.272 1.00 66.62 75 GLN A CA 1
ATOM 585 C C . GLN A 1 75 ? -12.495 -12.559 25.146 1.00 66.62 75 GLN A C 1
ATOM 587 O O . GLN A 1 75 ? -11.772 -11.556 25.160 1.00 66.62 75 GLN A O 1
ATOM 592 N N . PRO A 1 76 ? -13.836 -12.464 25.058 1.00 68.19 76 PRO A N 1
ATOM 593 C CA . PRO A 1 76 ? -14.523 -11.180 25.099 1.00 68.19 76 PRO A CA 1
ATOM 594 C C . PRO A 1 76 ? -14.243 -10.462 26.421 1.00 68.19 76 PRO A C 1
ATOM 596 O O . PRO A 1 76 ? -14.450 -11.031 27.495 1.00 68.19 76 PRO A O 1
ATOM 599 N N . VAL A 1 77 ? -13.827 -9.201 26.350 1.00 68.88 77 VAL A N 1
ATOM 600 C CA . VAL A 1 77 ? -13.746 -8.312 27.512 1.00 68.88 77 VAL A CA 1
ATOM 601 C C . VAL A 1 77 ? -14.836 -7.246 27.412 1.00 68.88 77 VAL A C 1
ATOM 603 O O . VAL A 1 77 ? -15.224 -6.866 26.301 1.00 68.88 77 VAL A O 1
ATOM 606 N N . PRO A 1 78 ? -15.374 -6.759 28.548 1.00 65.81 78 PRO A N 1
ATOM 607 C CA . PRO A 1 78 ? -16.286 -5.627 28.533 1.00 65.81 78 PRO A CA 1
ATOM 608 C C . PRO A 1 78 ? -15.630 -4.487 27.770 1.00 65.81 78 PRO A C 1
ATOM 610 O O . PRO A 1 78 ? -14.514 -4.079 28.097 1.00 65.81 78 PRO A O 1
ATOM 613 N N . ALA A 1 79 ? -16.302 -3.999 26.733 1.00 56.09 79 ALA A N 1
ATOM 614 C CA . ALA A 1 79 ? -15.745 -2.898 25.989 1.00 56.09 79 ALA A CA 1
ATOM 615 C C . ALA A 1 79 ? -15.574 -1.682 26.907 1.00 56.09 79 ALA A C 1
ATOM 617 O O . ALA A 1 79 ? -16.492 -1.364 27.676 1.00 56.09 79 ALA A O 1
ATOM 618 N N . PRO A 1 80 ? -14.420 -1.002 26.844 1.00 56.25 80 PRO A N 1
ATOM 619 C CA . PRO A 1 80 ? -14.228 0.210 27.612 1.00 56.25 80 PRO A CA 1
ATOM 620 C C . PRO A 1 80 ? -15.315 1.225 27.229 1.00 56.25 80 PRO A C 1
ATOM 622 O O . PRO A 1 80 ? -15.555 1.482 26.051 1.00 56.25 80 PRO A O 1
ATOM 625 N N . LEU A 1 81 ? -15.986 1.798 28.237 1.00 49.19 81 LEU A N 1
ATOM 626 C CA . LEU A 1 81 ? -17.051 2.803 28.064 1.00 49.19 81 LEU A CA 1
ATOM 627 C C . LEU A 1 81 ? -16.567 4.060 27.316 1.00 49.19 81 LEU A C 1
ATOM 629 O O . LEU A 1 81 ? -17.376 4.818 26.788 1.00 49.19 81 LEU A O 1
ATOM 633 N N . ALA A 1 82 ? -15.252 4.256 2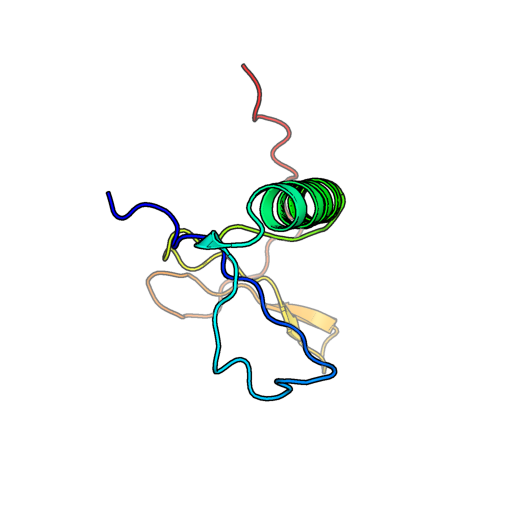7.249 1.00 43.78 82 ALA A N 1
ATOM 634 C CA . ALA A 1 82 ? -14.571 5.197 26.383 1.00 43.78 82 ALA A CA 1
ATOM 635 C C . ALA A 1 82 ? -13.180 4.635 26.077 1.00 43.78 82 ALA A C 1
ATOM 637 O O . ALA A 1 82 ? -12.489 4.206 26.999 1.00 43.78 82 ALA A O 1
ATOM 638 N N . ILE A 1 83 ? -12.756 4.660 24.813 1.00 43.41 83 ILE A N 1
ATOM 639 C CA . ILE A 1 83 ? -11.331 4.559 24.484 1.00 43.41 83 ILE A CA 1
ATOM 640 C C . ILE A 1 83 ? -10.715 5.867 24.996 1.00 43.41 83 ILE A C 1
ATOM 642 O O . ILE A 1 83 ? -11.082 6.927 24.479 1.00 43.41 83 ILE A O 1
ATOM 646 N N . PRO A 1 84 ? -9.838 5.861 26.015 1.00 44.06 84 PRO A N 1
ATOM 647 C CA . PRO A 1 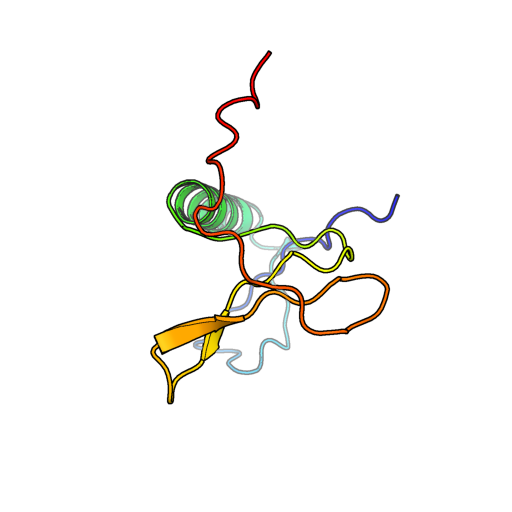84 ? -9.091 7.060 26.345 1.00 44.06 84 PRO A CA 1
ATOM 648 C C . PRO A 1 84 ? -8.238 7.379 25.118 1.00 44.06 84 PRO A C 1
ATOM 650 O O . PRO A 1 84 ? -7.399 6.575 24.715 1.00 44.06 84 PRO A O 1
ATOM 653 N N . LEU A 1 85 ? -8.484 8.526 24.486 1.00 39.88 85 LEU A N 1
ATOM 654 C CA . LEU A 1 85 ? -7.522 9.105 23.559 1.00 39.88 85 LEU A CA 1
ATOM 655 C C . LEU A 1 85 ? -6.279 9.411 24.389 1.00 39.88 85 LEU A C 1
ATOM 657 O O . LEU A 1 85 ? -6.239 10.408 25.107 1.00 39.88 85 LEU A O 1
ATOM 661 N N . ASP A 1 86 ? -5.297 8.518 24.350 1.00 44.31 86 ASP A N 1
ATOM 662 C CA . ASP A 1 86 ? -4.016 8.749 24.993 1.00 44.31 86 ASP A CA 1
ATOM 663 C C . ASP A 1 86 ? -3.291 9.824 24.170 1.00 44.31 86 ASP A C 1
ATOM 665 O O . ASP A 1 86 ? -2.587 9.549 23.202 1.00 44.31 86 ASP A O 1
ATOM 669 N N . THR A 1 87 ? -3.522 11.097 24.499 1.00 43.88 87 THR A N 1
ATOM 670 C CA . THR A 1 87 ? -2.898 12.256 23.840 1.00 43.88 87 THR A CA 1
ATOM 671 C C . THR A 1 87 ? -1.437 12.439 24.262 1.00 43.88 87 THR A C 1
ATOM 673 O O . THR A 1 87 ? -0.961 13.564 24.406 1.00 43.88 87 THR A O 1
ATOM 676 N N . LYS A 1 88 ? -0.703 11.351 24.508 1.00 45.78 88 LYS A N 1
ATOM 677 C CA . LYS A 1 88 ? 0.722 11.390 24.844 1.00 45.78 88 LYS A CA 1
ATOM 678 C C . LYS A 1 88 ? 1.509 10.491 23.909 1.00 45.78 88 LYS A C 1
ATOM 680 O O . LYS A 1 88 ? 1.882 9.370 24.231 1.00 45.78 88 LYS A O 1
ATOM 685 N N . SER A 1 89 ? 1.804 11.028 22.741 1.00 42.31 89 SER A N 1
ATOM 686 C CA . SER A 1 89 ? 2.974 10.646 21.961 1.00 42.31 89 SER A CA 1
ATOM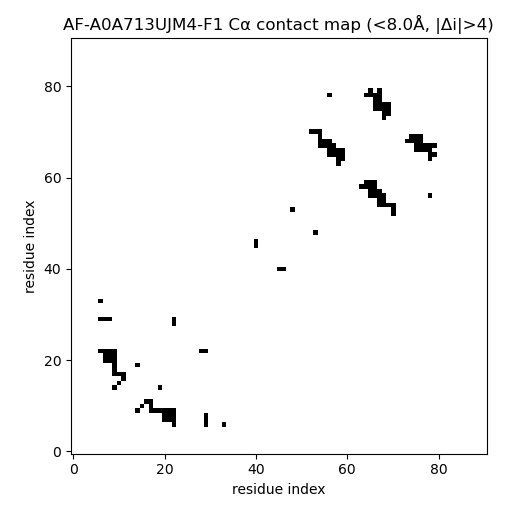 687 C C . SER A 1 89 ? 3.424 11.901 21.237 1.00 42.31 89 SER A C 1
ATOM 689 O O . SER A 1 89 ? 2.893 12.210 20.181 1.00 42.31 89 SER A O 1
ATOM 691 N N . ASP A 1 90 ? 4.237 12.692 21.938 1.00 40.44 90 ASP A N 1
ATOM 692 C CA . ASP A 1 90 ? 5.362 13.471 21.406 1.00 40.44 90 ASP A CA 1
ATOM 693 C C . ASP A 1 90 ? 5.985 14.260 22.575 1.00 40.44 90 ASP A C 1
ATOM 695 O O . ASP A 1 90 ? 5.608 15.392 22.889 1.00 40.44 90 ASP A O 1
ATOM 699 N N . GLN A 1 91 ? 6.912 13.597 23.273 1.00 32.84 91 GLN A N 1
ATOM 700 C CA . GLN A 1 91 ? 8.094 14.234 23.855 1.00 32.84 91 GLN A CA 1
ATOM 701 C C . GLN A 1 91 ? 9.319 13.636 23.177 1.00 32.84 91 GLN A C 1
ATOM 703 O O . GLN A 1 91 ? 9.310 12.399 22.973 1.00 32.84 91 GLN A O 1
#

Secondary structure (DSSP, 8-state):
-PPPPPP----TTT-TT--S--GGG-HHHHHHHHHHHHHHHHHTT-----SS-----EE-TTT--EEEE-TTT--EEEPPSS---------

pLDDT: mean 73.05, std 20.52, range [32.84, 97.88]